Protein AF-A0A2D6KXF8-F1 (afdb_monomer_lite)

Radius of gyration: 16.81 Å; chains: 1; bounding box: 40×32×51 Å

Structure (mmCIF, N/CA/C/O backbone):
data_AF-A0A2D6KXF8-F1
#
_entry.id   AF-A0A2D6KXF8-F1
#
loop_
_atom_site.group_PDB
_atom_site.id
_atom_site.type_symbol
_atom_site.label_atom_id
_atom_site.label_alt_id
_atom_site.label_comp_id
_atom_site.label_asym_id
_atom_site.label_entity_id
_atom_site.label_seq_id
_atom_site.pdbx_PDB_ins_code
_atom_site.Cartn_x
_atom_site.Cartn_y
_atom_site.Cartn_z
_atom_site.occupancy
_atom_site.B_iso_or_equiv
_atom_site.auth_seq_id
_atom_site.auth_comp_id
_atom_site.auth_asym_id
_atom_site.auth_atom_id
_atom_site.pdbx_PDB_model_num
ATOM 1 N N . MET A 1 1 ? -4.894 -1.654 5.250 1.00 91.00 1 MET A N 1
ATOM 2 C CA . MET A 1 1 ? -4.889 -2.608 4.113 1.00 91.00 1 MET A CA 1
ATOM 3 C C . MET A 1 1 ? -5.127 -1.904 2.787 1.00 91.00 1 MET A C 1
ATOM 5 O O . MET A 1 1 ? -4.535 -2.337 1.811 1.00 91.00 1 MET A O 1
ATOM 9 N N . GLU A 1 2 ? -5.926 -0.832 2.756 1.00 94.56 2 GLU A N 1
ATOM 10 C CA . GLU A 1 2 ? -6.183 -0.013 1.559 1.00 94.56 2 GLU A CA 1
ATOM 11 C C . GLU A 1 2 ? -4.880 0.413 0.838 1.00 94.56 2 GLU A C 1
ATOM 13 O O . GLU A 1 2 ? -4.693 -0.007 -0.299 1.00 94.56 2 GLU A O 1
ATOM 18 N N . ALA A 1 3 ? -3.908 1.024 1.529 1.00 96.62 3 ALA A N 1
ATOM 19 C CA . ALA A 1 3 ? -2.596 1.355 0.950 1.00 96.62 3 ALA A CA 1
ATOM 20 C C . ALA A 1 3 ? -1.910 0.210 0.176 1.00 96.62 3 ALA A C 1
ATOM 22 O O . ALA A 1 3 ? -1.259 0.437 -0.842 1.00 96.62 3 ALA A O 1
ATOM 23 N N . ILE A 1 4 ? -2.054 -1.044 0.628 1.00 97.69 4 ILE A N 1
ATOM 24 C CA . ILE A 1 4 ? -1.449 -2.198 -0.056 1.00 97.69 4 ILE A CA 1
ATOM 25 C C . ILE A 1 4 ? -2.150 -2.460 -1.394 1.00 97.69 4 ILE A C 1
ATOM 27 O O . ILE A 1 4 ? -1.491 -2.716 -2.401 1.00 97.69 4 ILE A O 1
ATOM 31 N N . VAL A 1 5 ? -3.481 -2.356 -1.413 1.00 97.31 5 VAL A N 1
ATOM 32 C CA . VAL A 1 5 ? -4.299 -2.455 -2.629 1.00 97.31 5 VAL A CA 1
ATOM 33 C C . VAL A 1 5 ? -3.955 -1.316 -3.592 1.00 97.31 5 VAL A C 1
ATOM 35 O O . VAL A 1 5 ? -3.778 -1.562 -4.785 1.00 97.31 5 VAL A O 1
ATOM 38 N N . MET A 1 6 ? -3.775 -0.094 -3.082 1.00 96.81 6 MET A N 1
ATOM 39 C CA . MET A 1 6 ? -3.382 1.048 -3.905 1.00 96.81 6 MET A CA 1
ATOM 40 C C . MET A 1 6 ? -2.006 0.840 -4.548 1.00 96.81 6 MET A C 1
ATOM 42 O O . MET A 1 6 ? -1.862 1.038 -5.754 1.00 96.81 6 MET A O 1
ATOM 46 N N . VAL A 1 7 ? -1.003 0.371 -3.794 1.00 96.94 7 VAL A N 1
ATOM 47 C CA . VAL A 1 7 ? 0.328 0.067 -4.350 1.00 96.94 7 VAL A CA 1
ATOM 48 C C . VAL A 1 7 ? 0.261 -1.040 -5.400 1.00 96.94 7 VAL A C 1
ATOM 50 O O . VAL A 1 7 ? 0.891 -0.904 -6.447 1.00 96.94 7 VAL A O 1
ATOM 53 N N . LEU A 1 8 ? -0.515 -2.105 -5.173 1.00 97.31 8 LEU A N 1
ATOM 54 C CA . LEU A 1 8 ? -0.740 -3.145 -6.183 1.00 97.31 8 LEU A CA 1
ATOM 55 C C . LEU A 1 8 ? -1.314 -2.548 -7.475 1.00 97.31 8 LEU A C 1
ATOM 57 O O . LEU A 1 8 ? -0.841 -2.878 -8.564 1.00 97.31 8 LEU A O 1
ATOM 61 N N . GLY A 1 9 ? -2.273 -1.626 -7.376 1.00 96.50 9 GLY A N 1
ATOM 62 C CA . GLY A 1 9 ? -2.777 -0.859 -8.515 1.00 96.50 9 GLY A CA 1
ATOM 63 C C . GLY A 1 9 ? -1.673 -0.061 -9.211 1.00 96.50 9 GLY A C 1
ATOM 64 O O . GLY A 1 9 ? -1.438 -0.246 -10.408 1.00 96.50 9 GLY A O 1
ATOM 65 N N . VAL A 1 10 ? -0.955 0.773 -8.449 1.00 95.50 10 VAL A N 1
ATOM 66 C CA . VAL A 1 10 ? 0.097 1.681 -8.940 1.00 95.50 10 VAL A CA 1
ATOM 67 C C . VAL A 1 10 ? 1.209 0.942 -9.672 1.00 95.50 10 VAL A C 1
ATOM 69 O O . VAL A 1 10 ? 1.547 1.277 -10.806 1.00 95.50 10 VAL A O 1
ATOM 72 N N . VAL A 1 11 ? 1.743 -0.102 -9.047 1.00 95.38 11 VAL A N 1
ATOM 73 C CA . VAL A 1 11 ? 2.822 -0.924 -9.602 1.00 95.38 11 VAL A CA 1
ATOM 74 C C . VAL A 1 11 ? 2.380 -1.611 -10.896 1.00 95.38 11 VAL A C 1
ATOM 76 O O . VAL A 1 11 ? 3.174 -1.746 -11.827 1.00 95.38 11 VAL A O 1
ATOM 79 N N . THR A 1 12 ? 1.111 -2.017 -10.985 1.00 95.25 12 THR A N 1
ATOM 80 C CA . THR A 1 12 ? 0.591 -2.714 -12.168 1.00 95.25 12 THR A CA 1
ATOM 81 C C . THR A 1 12 ? 0.393 -1.770 -13.342 1.00 95.25 12 THR A C 1
ATOM 83 O O . THR A 1 12 ? 0.830 -2.088 -14.444 1.00 95.25 12 THR A O 1
ATOM 86 N N . TRP A 1 13 ? -0.222 -0.604 -13.148 1.00 93.75 13 TRP A N 1
ATOM 87 C CA . TRP A 1 13 ? -0.467 0.298 -14.275 1.00 93.75 13 TRP A CA 1
ATOM 88 C C . TRP A 1 13 ? 0.814 0.989 -14.756 1.00 93.75 13 TRP A C 1
ATOM 90 O O . TRP A 1 13 ? 1.003 1.152 -15.959 1.00 93.75 13 TRP A O 1
ATOM 100 N N . LEU A 1 14 ? 1.753 1.305 -13.856 1.00 90.56 14 LEU A N 1
ATOM 101 C CA . LEU A 1 14 ? 3.046 1.886 -14.243 1.00 90.56 14 LEU A CA 1
ATOM 102 C C . LEU A 1 14 ? 3.972 0.900 -14.957 1.00 90.56 14 LEU A C 1
ATOM 104 O O . LEU A 1 14 ? 4.920 1.332 -15.614 1.00 90.56 14 LEU A O 1
ATOM 108 N N . SER A 1 15 ? 3.666 -0.401 -14.922 1.00 87.69 15 SER A N 1
ATOM 109 C CA . SER A 1 15 ? 4.339 -1.385 -15.777 1.00 87.69 15 SER A CA 1
ATOM 110 C C . SER A 1 15 ? 4.177 -1.081 -17.274 1.00 87.69 15 SER A C 1
ATOM 112 O O . SER A 1 15 ? 5.049 -1.429 -18.063 1.00 87.69 15 SER A O 1
ATOM 114 N N . VAL A 1 16 ? 3.114 -0.363 -17.663 1.00 87.38 16 VAL A N 1
ATOM 115 C CA . VAL A 1 16 ? 2.833 0.050 -19.050 1.00 87.38 16 VAL A CA 1
ATOM 116 C C . VAL A 1 16 ? 3.787 1.159 -19.538 1.00 87.38 16 VAL A C 1
ATOM 118 O O . VAL A 1 16 ? 3.974 1.335 -20.748 1.00 87.38 16 VAL A O 1
ATOM 121 N N . MET A 1 17 ? 4.395 1.904 -18.606 1.00 84.81 17 MET A N 1
ATOM 122 C CA . MET A 1 17 ? 5.226 3.089 -18.872 1.00 84.81 17 MET A CA 1
ATOM 123 C C . MET A 1 17 ? 6.741 2.827 -18.775 1.00 84.81 17 MET A C 1
ATOM 125 O O . MET A 1 17 ? 7.522 3.708 -19.118 1.00 84.81 17 MET A O 1
ATOM 129 N N . ASP A 1 18 ? 7.155 1.651 -18.288 1.00 85.94 18 ASP A N 1
ATOM 130 C CA . ASP A 1 18 ? 8.551 1.182 -18.153 1.00 85.94 18 ASP A CA 1
ATOM 131 C C . ASP A 1 18 ? 9.550 2.194 -17.531 1.00 85.94 18 ASP A C 1
ATOM 133 O O . ASP A 1 18 ? 10.732 2.233 -17.867 1.00 85.94 18 ASP A O 1
ATOM 137 N N . ASN A 1 19 ? 9.094 3.036 -16.593 1.00 89.62 19 ASN A N 1
ATOM 138 C CA . ASN A 1 19 ? 9.923 4.069 -15.964 1.00 89.62 19 ASN A CA 1
ATOM 139 C C . ASN A 1 19 ? 9.997 3.902 -14.436 1.00 89.62 19 ASN A C 1
ATOM 141 O O . ASN A 1 19 ? 9.037 4.168 -13.710 1.00 89.62 19 ASN A O 1
ATOM 145 N N . LYS A 1 20 ? 11.179 3.510 -13.935 1.00 87.44 20 LYS A N 1
ATOM 146 C CA . LYS A 1 20 ? 11.423 3.286 -12.498 1.00 87.44 20 LYS A CA 1
ATOM 147 C C . LYS A 1 20 ? 11.302 4.563 -11.664 1.00 87.44 20 LYS A C 1
ATOM 149 O O . LYS A 1 20 ? 10.768 4.500 -10.559 1.00 87.44 20 LYS A O 1
ATOM 154 N N . LEU A 1 21 ? 11.793 5.700 -12.165 1.00 90.19 21 LEU A N 1
ATOM 155 C CA . LEU A 1 21 ? 11.696 6.972 -11.445 1.00 90.19 21 LEU A CA 1
ATOM 156 C C . LEU A 1 21 ? 10.227 7.338 -11.249 1.00 90.19 21 LEU A C 1
ATOM 158 O O . LEU A 1 21 ? 9.829 7.619 -10.125 1.00 90.19 21 LEU A O 1
ATOM 162 N N . LEU A 1 22 ? 9.431 7.245 -12.319 1.00 92.50 22 LEU A N 1
ATOM 163 C CA . LEU A 1 22 ? 7.993 7.492 -12.268 1.00 92.50 22 LEU A CA 1
ATOM 164 C C . LEU A 1 22 ? 7.287 6.538 -11.296 1.00 92.50 22 LEU A C 1
ATOM 166 O O . LEU A 1 22 ? 6.427 6.977 -10.540 1.00 92.50 22 LEU A O 1
ATOM 170 N N . LEU A 1 23 ? 7.668 5.256 -11.265 1.00 92.50 23 LEU A N 1
ATOM 171 C CA . LEU A 1 23 ? 7.116 4.283 -10.318 1.00 92.50 23 LEU A CA 1
ATOM 172 C C . LEU A 1 23 ? 7.372 4.672 -8.857 1.00 92.50 23 LEU A C 1
ATOM 174 O O . LEU A 1 23 ? 6.444 4.708 -8.050 1.00 92.50 23 LEU A O 1
ATOM 178 N N . VAL A 1 24 ? 8.624 4.977 -8.518 1.00 92.81 24 VAL A N 1
ATOM 179 C CA . VAL A 1 24 ? 9.016 5.311 -7.144 1.00 92.81 24 VAL A CA 1
ATOM 180 C C . VAL A 1 24 ? 8.390 6.630 -6.697 1.00 92.81 24 VAL A C 1
ATOM 182 O O . VAL A 1 24 ? 7.833 6.699 -5.601 1.00 92.81 24 VAL A O 1
ATOM 185 N N . THR A 1 25 ? 8.444 7.667 -7.537 1.00 93.31 25 THR A N 1
ATOM 186 C CA . THR A 1 25 ? 7.842 8.965 -7.207 1.00 93.31 25 THR A CA 1
ATOM 187 C C . THR A 1 25 ? 6.330 8.858 -7.073 1.00 93.31 25 THR A C 1
ATOM 189 O O . THR A 1 25 ? 5.783 9.422 -6.130 1.00 93.31 25 THR A O 1
ATOM 192 N N . SER A 1 26 ? 5.663 8.079 -7.932 1.00 93.25 26 SER A N 1
ATOM 193 C CA . SER A 1 26 ? 4.220 7.845 -7.819 1.00 93.25 26 SER A CA 1
ATOM 194 C C . SER A 1 26 ? 3.867 7.221 -6.477 1.00 93.25 26 SER A C 1
ATOM 196 O O . SER A 1 26 ? 3.025 7.763 -5.778 1.00 93.25 26 SER A O 1
ATOM 198 N N . ILE A 1 27 ? 4.538 6.141 -6.064 1.00 95.12 27 ILE A N 1
ATOM 199 C CA . ILE A 1 27 ? 4.227 5.471 -4.790 1.00 95.12 27 ILE A CA 1
ATOM 200 C C . ILE A 1 27 ? 4.418 6.415 -3.596 1.00 95.12 27 ILE A C 1
ATOM 202 O O . ILE A 1 27 ? 3.579 6.437 -2.701 1.00 95.12 27 ILE A O 1
ATOM 206 N N . LEU A 1 28 ? 5.489 7.213 -3.581 1.00 95.31 28 LEU A N 1
ATOM 207 C CA . LEU A 1 28 ? 5.777 8.119 -2.466 1.00 95.31 28 LEU A CA 1
ATOM 208 C C . LEU A 1 28 ? 4.824 9.319 -2.410 1.00 95.31 28 LEU A C 1
ATOM 210 O O . LEU A 1 28 ? 4.306 9.641 -1.342 1.00 95.31 28 LEU A O 1
ATOM 214 N N . VAL A 1 29 ? 4.594 9.985 -3.544 1.00 96.62 29 VAL A N 1
ATOM 215 C CA . VAL A 1 29 ? 3.762 11.197 -3.603 1.00 96.62 29 VAL A CA 1
ATOM 216 C C . VAL A 1 29 ? 2.285 10.847 -3.449 1.00 96.62 29 VAL A C 1
ATOM 218 O O . VAL A 1 29 ? 1.597 11.473 -2.643 1.00 96.62 29 VAL A O 1
ATOM 221 N N . ILE A 1 30 ? 1.811 9.819 -4.164 1.00 95.31 30 ILE A N 1
ATOM 222 C CA . ILE A 1 30 ? 0.442 9.315 -4.007 1.00 95.31 30 ILE A CA 1
ATOM 223 C C . ILE A 1 30 ? 0.257 8.808 -2.580 1.00 95.31 30 ILE A C 1
ATOM 225 O O . ILE A 1 30 ? -0.720 9.178 -1.946 1.00 95.31 30 ILE A O 1
ATOM 229 N N . GLY A 1 31 ? 1.215 8.047 -2.044 1.00 96.06 31 GLY A N 1
ATOM 230 C CA . GLY A 1 31 ? 1.111 7.501 -0.695 1.00 96.06 31 GLY A CA 1
ATOM 231 C C . GLY A 1 31 ? 1.042 8.559 0.405 1.00 96.06 31 GLY A C 1
ATOM 232 O O . GLY A 1 31 ? 0.286 8.404 1.360 1.00 96.06 31 GLY A O 1
ATOM 233 N N . LEU A 1 32 ? 1.782 9.665 0.273 1.00 97.50 32 LEU A N 1
ATOM 234 C CA . LEU A 1 32 ? 1.665 10.792 1.200 1.00 97.50 32 LEU A CA 1
ATOM 235 C C . LEU A 1 32 ? 0.296 11.476 1.086 1.00 97.50 32 LEU A C 1
ATOM 237 O O . LEU A 1 32 ? -0.327 11.774 2.105 1.00 97.50 32 LEU A O 1
ATOM 241 N N . SER A 1 33 ? -0.163 11.727 -0.143 1.00 98.06 33 SER A N 1
ATOM 242 C CA . SER A 1 33 ? -1.453 12.374 -0.398 1.00 98.06 33 SER A CA 1
ATOM 243 C C . SER A 1 33 ? -2.621 11.530 0.115 1.00 98.06 33 SER A C 1
ATOM 245 O O . SER A 1 33 ? -3.499 12.058 0.798 1.00 98.06 33 SER A O 1
ATOM 247 N N . ASP A 1 34 ? -2.591 10.227 -0.152 1.00 97.00 34 ASP A N 1
ATOM 248 C CA . ASP A 1 34 ? -3.581 9.258 0.302 1.00 97.00 34 ASP A CA 1
ATOM 249 C C . ASP A 1 34 ? -3.590 9.129 1.830 1.00 97.00 34 ASP A C 1
ATOM 251 O O . ASP A 1 34 ? -4.647 9.234 2.445 1.00 97.00 34 ASP A O 1
ATOM 255 N N . ALA A 1 35 ? -2.421 9.043 2.476 1.00 97.50 35 ALA A N 1
ATOM 256 C CA . ALA A 1 35 ? -2.347 8.974 3.934 1.00 97.50 35 ALA A CA 1
ATOM 257 C C . ALA A 1 35 ? -3.027 10.168 4.620 1.00 97.50 35 ALA A C 1
ATOM 259 O O . ALA A 1 35 ? -3.710 9.987 5.631 1.00 97.50 35 ALA A O 1
ATOM 260 N N . PHE A 1 36 ? -2.877 11.380 4.076 1.00 97.94 36 PHE A N 1
ATOM 261 C CA . PHE A 1 36 ? -3.596 12.553 4.576 1.00 97.94 36 PHE A CA 1
ATOM 262 C C . PHE A 1 36 ? -5.095 12.493 4.273 1.00 97.94 36 PHE A C 1
ATOM 264 O O . PHE A 1 36 ? -5.896 12.753 5.172 1.00 97.94 36 PHE A O 1
ATOM 271 N N . ALA A 1 37 ? -5.482 12.148 3.042 1.00 97.94 37 ALA A N 1
ATOM 272 C CA . ALA A 1 37 ? -6.885 12.081 2.637 1.00 97.94 37 ALA A CA 1
ATOM 273 C C . ALA A 1 37 ? -7.665 11.030 3.445 1.00 97.94 37 ALA A C 1
ATOM 275 O O . ALA A 1 37 ? -8.734 11.326 3.978 1.00 97.94 37 ALA A O 1
ATOM 276 N N . ASN A 1 38 ? -7.095 9.835 3.609 1.00 96.69 38 ASN A N 1
ATOM 277 C CA . ASN A 1 38 ? -7.664 8.745 4.390 1.00 96.69 38 ASN A CA 1
ATOM 278 C C . ASN A 1 38 ? -7.762 9.108 5.880 1.00 96.69 38 ASN A C 1
ATOM 280 O O . ASN A 1 38 ? -8.800 8.899 6.503 1.00 96.69 38 ASN A O 1
ATOM 284 N N . ALA A 1 39 ? -6.727 9.730 6.457 1.00 97.69 39 ALA A N 1
ATOM 285 C CA . ALA A 1 39 ? -6.781 10.186 7.845 1.00 97.69 39 ALA A CA 1
ATOM 286 C C . ALA A 1 39 ? -7.850 11.265 8.065 1.00 97.69 39 ALA A C 1
ATOM 288 O O . ALA A 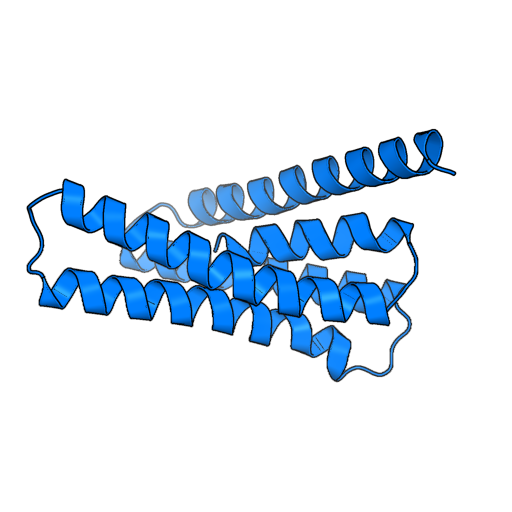1 39 ? -8.577 11.204 9.053 1.00 97.69 39 ALA A O 1
ATOM 289 N N . ALA A 1 40 ? -7.984 12.222 7.143 1.00 97.62 40 ALA A N 1
ATOM 290 C CA . ALA A 1 40 ? -9.020 13.247 7.211 1.00 97.62 40 ALA A CA 1
ATOM 291 C C . ALA A 1 40 ? -10.430 12.648 7.082 1.00 97.62 40 ALA A C 1
ATOM 293 O O . ALA A 1 40 ? -11.312 12.988 7.868 1.00 97.62 40 ALA A O 1
ATOM 294 N N . ALA A 1 41 ? -10.639 11.715 6.148 1.00 96.94 41 ALA A N 1
ATOM 295 C CA . ALA A 1 41 ? -11.912 11.008 6.003 1.00 96.94 41 ALA A CA 1
ATOM 296 C C . ALA A 1 41 ? -12.257 10.200 7.264 1.00 96.94 41 ALA A C 1
ATOM 298 O O . ALA A 1 41 ? -13.391 10.242 7.742 1.00 96.94 41 ALA A O 1
ATOM 299 N N . PHE A 1 42 ? -11.262 9.525 7.846 1.00 95.81 42 PHE A N 1
ATOM 300 C CA . PHE A 1 42 ? -11.416 8.791 9.097 1.00 95.81 42 PHE A CA 1
ATOM 301 C C . PHE A 1 42 ? -11.756 9.725 10.270 1.00 95.81 42 PHE A C 1
ATOM 303 O O . PHE A 1 42 ? -12.650 9.418 11.051 1.00 95.81 42 PHE A O 1
ATOM 310 N N . HIS A 1 43 ? -11.107 10.892 10.362 1.00 97.38 43 HIS A N 1
ATOM 311 C CA . HIS A 1 43 ? -11.400 11.911 11.376 1.00 97.38 43 HIS A CA 1
ATOM 312 C C . HIS A 1 43 ? -12.867 12.342 11.343 1.00 97.38 43 HIS A C 1
ATOM 314 O O . HIS A 1 43 ? -13.550 12.291 12.363 1.00 97.38 43 HIS A O 1
ATOM 320 N N . VAL A 1 44 ? -13.353 12.713 10.155 1.00 97.19 44 VAL A N 1
ATOM 321 C CA . VAL A 1 44 ? -14.739 13.153 9.964 1.00 97.19 44 VAL A CA 1
ATOM 322 C C . VAL A 1 44 ? -15.713 12.020 10.289 1.00 97.19 44 VAL A C 1
ATOM 324 O O . VAL A 1 44 ? -16.710 12.256 10.966 1.00 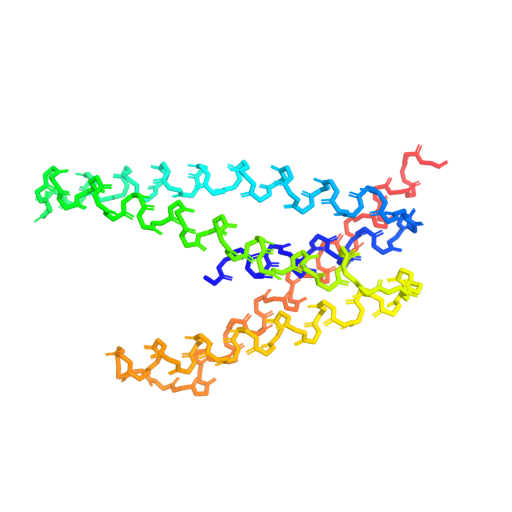97.19 44 VAL A O 1
ATOM 327 N N . SER A 1 45 ? -15.414 10.783 9.874 1.00 96.00 45 SER A N 1
ATOM 328 C CA . SER A 1 45 ? -16.241 9.616 10.207 1.00 96.00 45 SER A CA 1
ATOM 329 C C . SER A 1 45 ? -16.402 9.461 11.724 1.00 96.00 45 SER A C 1
ATOM 331 O O . SER A 1 45 ? -17.523 9.359 12.219 1.00 96.00 45 SER A O 1
ATOM 333 N N . GLU A 1 46 ? -15.303 9.530 12.476 1.00 96.38 46 GLU A N 1
ATOM 334 C CA . GLU A 1 46 ? -15.309 9.406 13.938 1.00 96.38 46 GLU A CA 1
ATOM 335 C C . GLU A 1 46 ? -16.028 10.574 14.641 1.00 96.38 46 GLU A C 1
ATOM 337 O O . GLU A 1 46 ? -16.738 10.357 15.626 1.00 96.38 46 GLU A O 1
ATOM 342 N N . GLU A 1 47 ? -15.898 11.809 14.136 1.00 95.31 47 GLU A N 1
ATOM 343 C CA . GLU A 1 47 ? -16.652 12.968 14.643 1.00 95.31 47 GLU A CA 1
ATOM 344 C C . GLU A 1 47 ? -18.165 12.790 14.452 1.00 95.31 47 GLU A C 1
ATOM 346 O O . GLU A 1 47 ? -18.943 13.092 15.361 1.00 95.31 47 GLU A O 1
ATOM 351 N N . THR A 1 48 ? -18.590 12.256 13.301 1.00 95.44 48 THR A N 1
ATOM 352 C CA . THR A 1 48 ? -20.017 12.056 12.996 1.00 95.44 48 THR A CA 1
ATOM 353 C C . THR A 1 48 ? -20.670 10.940 13.805 1.00 95.44 48 THR A C 1
ATOM 355 O O . THR A 1 48 ? -21.881 10.979 14.020 1.00 95.44 48 THR A O 1
ATOM 358 N N . GLU A 1 49 ? -19.901 9.970 14.309 1.00 94.19 49 GLU A N 1
ATOM 359 C CA . GLU A 1 49 ? -20.454 8.917 15.163 1.00 94.19 49 GLU A CA 1
ATOM 360 C C . GLU A 1 49 ? -20.899 9.436 16.535 1.00 94.19 49 GLU A C 1
ATOM 362 O O . GLU A 1 49 ? -21.748 8.813 17.170 1.00 94.19 49 GLU A O 1
ATOM 367 N N . THR A 1 50 ? -20.367 10.571 17.007 1.00 90.38 50 THR A N 1
ATOM 368 C CA . THR A 1 50 ? -20.679 11.194 18.315 1.00 90.38 50 THR A CA 1
ATOM 369 C C . THR A 1 50 ? -20.494 10.279 19.541 1.00 90.38 50 THR A C 1
ATOM 371 O O . THR A 1 50 ? -20.986 10.575 20.628 1.00 90.38 50 THR A O 1
ATOM 374 N N . LYS A 1 51 ? -19.755 9.171 19.390 1.00 93.56 51 LYS A N 1
ATOM 375 C CA . LYS A 1 51 ? -19.466 8.188 20.455 1.00 93.56 51 LYS A CA 1
ATOM 376 C C . LYS A 1 51 ? -18.088 8.352 21.089 1.00 93.56 51 LYS A C 1
ATOM 378 O O . LYS A 1 51 ? -17.876 7.879 22.203 1.00 93.56 51 LYS A O 1
ATOM 383 N N . HIS A 1 52 ? -17.155 8.983 20.382 1.00 93.06 52 HIS A N 1
ATOM 384 C CA . HIS A 1 52 ? -15.753 9.070 20.778 1.00 93.06 52 HIS A CA 1
ATOM 385 C C . HIS A 1 52 ? -15.399 10.462 21.296 1.00 93.06 52 HIS A C 1
ATOM 387 O O . HIS A 1 52 ? -15.892 11.484 20.819 1.00 93.06 52 HIS A O 1
ATOM 393 N N . SER A 1 53 ? -14.520 10.515 22.293 1.00 95.12 53 SER A N 1
ATOM 394 C CA . SER A 1 53 ? -14.005 11.781 22.804 1.00 95.12 53 SER A CA 1
ATOM 395 C C . SER A 1 53 ? -13.081 12.443 21.779 1.00 95.12 53 SER A C 1
ATOM 397 O O . SER A 1 53 ? -12.352 11.772 21.049 1.00 95.12 53 SER A O 1
ATOM 399 N N . LYS A 1 54 ? -12.993 13.778 21.795 1.00 94.25 54 LYS A N 1
ATOM 400 C CA . LYS A 1 54 ? -12.085 14.536 20.910 1.00 94.25 54 LYS A CA 1
ATOM 401 C C . LYS A 1 54 ? -10.639 14.014 20.931 1.00 94.25 54 LYS A C 1
ATOM 403 O O . LYS A 1 54 ? -9.943 14.030 19.919 1.00 94.25 54 LYS A O 1
ATOM 408 N N . LYS A 1 55 ? -10.174 13.535 22.091 1.00 96.00 55 LYS A N 1
ATOM 409 C CA . LYS A 1 55 ? -8.829 12.970 22.254 1.00 96.00 55 LYS A CA 1
ATOM 410 C C . LYS A 1 55 ? -8.670 11.622 21.545 1.00 96.00 55 LYS A C 1
ATOM 412 O O . LYS A 1 55 ? -7.602 11.366 20.993 1.00 96.00 55 LYS A O 1
ATOM 417 N N . GLU A 1 56 ? -9.689 10.768 21.581 1.00 95.75 56 GLU A N 1
ATOM 418 C CA . GLU A 1 56 ? -9.699 9.491 20.859 1.00 95.75 56 GLU A CA 1
ATOM 419 C C . GLU A 1 56 ? -9.720 9.726 19.353 1.00 95.75 56 GLU A C 1
ATOM 421 O O . GLU A 1 56 ? -8.873 9.174 18.661 1.00 95.75 56 GLU A O 1
ATOM 426 N N . ILE A 1 57 ? -10.567 10.642 18.875 1.00 96.94 57 ILE A N 1
ATOM 427 C CA . ILE A 1 57 ? -10.669 10.997 17.453 1.00 96.94 57 ILE A CA 1
ATOM 428 C C . ILE A 1 57 ? -9.303 11.429 16.897 1.00 96.94 57 ILE A C 1
ATOM 430 O O . ILE A 1 57 ? -8.828 10.889 15.896 1.00 96.94 57 ILE A O 1
ATOM 434 N N . ILE A 1 58 ? -8.612 12.354 17.576 1.00 96.56 58 ILE A N 1
ATOM 435 C CA . ILE A 1 58 ? -7.278 12.819 17.154 1.00 96.56 58 ILE A CA 1
ATOM 436 C C . ILE A 1 58 ? -6.263 11.668 17.150 1.00 96.56 58 ILE A C 1
ATOM 438 O O . ILE A 1 58 ? -5.464 11.554 16.221 1.00 96.56 58 ILE A O 1
ATOM 442 N N . ARG A 1 59 ? -6.286 10.793 18.163 1.00 97.12 59 ARG A N 1
ATOM 443 C CA . ARG A 1 59 ? -5.376 9.638 18.226 1.00 97.12 59 ARG A CA 1
ATOM 444 C C . ARG A 1 59 ? -5.625 8.664 17.082 1.00 97.12 59 ARG A C 1
ATOM 446 O O . ARG A 1 59 ? -4.668 8.287 16.411 1.00 97.12 59 ARG A O 1
ATOM 453 N N . SER A 1 60 ? -6.877 8.293 16.834 1.00 96.19 60 SER A N 1
ATOM 454 C CA . SER A 1 60 ? -7.235 7.382 15.747 1.00 96.19 60 SER A CA 1
ATOM 455 C C . SER A 1 60 ? -6.882 7.974 14.381 1.00 96.19 60 SER A C 1
ATOM 457 O O . SER A 1 60 ? -6.355 7.267 13.529 1.00 96.19 60 SER A O 1
ATOM 459 N N . THR A 1 61 ? -7.044 9.289 14.210 1.00 97.19 61 THR A N 1
ATOM 460 C CA . THR A 1 61 ? -6.621 10.020 13.002 1.00 97.19 61 THR A CA 1
ATOM 461 C C . THR A 1 61 ? -5.112 9.921 12.776 1.00 97.19 61 THR A C 1
ATOM 463 O O . THR A 1 61 ? -4.667 9.566 11.685 1.00 97.19 61 THR A O 1
ATOM 466 N N . LEU A 1 62 ? -4.306 10.182 13.813 1.00 97.75 62 LEU A N 1
ATOM 467 C CA . LEU A 1 62 ? -2.845 10.081 13.728 1.00 97.75 62 LEU A CA 1
ATOM 468 C C . LEU A 1 62 ? -2.381 8.644 13.462 1.00 97.75 62 LEU A C 1
ATOM 470 O O . LEU A 1 62 ? -1.451 8.440 12.683 1.00 97.75 62 LEU A O 1
ATOM 474 N N . PHE A 1 63 ? -3.032 7.645 14.066 1.00 96.94 63 PHE A N 1
ATOM 475 C CA . PHE A 1 63 ? -2.742 6.239 13.782 1.00 96.94 63 PHE A CA 1
ATOM 476 C C . PHE A 1 63 ? -3.154 5.832 12.365 1.00 96.94 63 PHE A C 1
ATOM 478 O O . PHE A 1 63 ? -2.421 5.077 11.729 1.00 96.94 63 PHE A O 1
ATOM 485 N N . CYS A 1 64 ? -4.267 6.355 11.845 1.00 96.62 64 CYS A N 1
ATOM 486 C CA . CYS A 1 64 ? -4.694 6.137 10.464 1.00 96.62 64 CYS A CA 1
ATOM 487 C C . CYS A 1 64 ? -3.669 6.714 9.475 1.00 96.62 64 CYS A C 1
ATOM 489 O O . CYS A 1 64 ? -3.187 5.992 8.597 1.00 96.62 64 CYS A O 1
ATOM 491 N N . PHE A 1 65 ? -3.252 7.970 9.678 1.00 97.94 65 PHE A N 1
ATOM 492 C CA . PHE A 1 65 ? -2.197 8.607 8.886 1.00 97.94 65 PHE A CA 1
ATOM 493 C C . PHE A 1 65 ? -0.899 7.796 8.938 1.00 97.94 65 PHE A C 1
ATOM 495 O O . PHE A 1 65 ? -0.375 7.381 7.905 1.00 97.94 65 PHE A O 1
ATOM 502 N N . GLY A 1 66 ? -0.400 7.530 10.149 1.00 97.50 66 GLY A N 1
ATOM 503 C CA . GLY A 1 66 ? 0.863 6.829 10.354 1.00 97.50 66 GLY A CA 1
ATOM 504 C C . GLY A 1 66 ? 0.844 5.417 9.774 1.00 97.50 66 GLY A C 1
ATOM 505 O O . GLY A 1 66 ? 1.781 5.028 9.085 1.00 97.50 66 GLY A O 1
ATOM 506 N N . GLY A 1 67 ? -0.237 4.664 9.985 1.00 96.12 67 GLY A N 1
ATOM 507 C CA . GLY A 1 67 ? -0.401 3.320 9.433 1.00 96.12 67 GLY A CA 1
ATOM 508 C C . GLY A 1 67 ? -0.410 3.309 7.905 1.00 96.12 67 GLY A C 1
ATOM 509 O O . GLY A 1 67 ? 0.267 2.480 7.296 1.00 96.12 67 GLY A O 1
ATOM 510 N N . THR A 1 68 ? -1.122 4.248 7.283 1.00 96.44 68 THR A N 1
ATOM 511 C CA . THR A 1 68 ? -1.200 4.369 5.819 1.00 96.44 68 THR A CA 1
ATOM 512 C C . THR A 1 68 ? 0.160 4.768 5.242 1.00 96.44 68 THR A C 1
ATOM 514 O O . THR A 1 68 ? 0.725 4.034 4.430 1.00 96.44 68 THR A O 1
ATOM 517 N N . PHE A 1 69 ? 0.761 5.850 5.748 1.00 96.81 69 PHE A N 1
ATOM 518 C CA . PHE A 1 69 ? 2.051 6.360 5.279 1.00 96.81 69 PHE A CA 1
ATOM 519 C C . PHE A 1 69 ? 3.193 5.346 5.451 1.00 96.81 69 PHE A C 1
ATOM 521 O O . PHE A 1 69 ? 3.963 5.105 4.519 1.00 96.81 69 PHE A O 1
ATOM 528 N N . LEU A 1 70 ? 3.286 4.692 6.616 1.00 97.12 70 LEU A N 1
ATOM 529 C CA . LEU A 1 70 ? 4.301 3.663 6.858 1.00 97.12 70 LEU A CA 1
ATOM 530 C C . LEU A 1 70 ? 4.109 2.446 5.950 1.00 97.12 70 LEU A C 1
ATOM 532 O O . LEU A 1 70 ? 5.098 1.859 5.520 1.00 97.12 70 LEU A O 1
ATOM 536 N N . THR A 1 71 ? 2.869 2.079 5.615 1.00 97.00 71 THR A N 1
ATOM 537 C CA . THR A 1 71 ? 2.608 0.969 4.685 1.00 97.00 71 THR A CA 1
ATOM 538 C C . THR A 1 71 ? 3.165 1.274 3.293 1.00 97.00 71 THR A C 1
ATOM 540 O O . THR A 1 71 ? 3.855 0.429 2.721 1.00 97.00 71 THR A O 1
ATOM 543 N N . PHE A 1 72 ? 2.958 2.490 2.774 1.00 97.19 72 PHE A N 1
ATOM 544 C CA . PHE A 1 72 ? 3.606 2.936 1.534 1.00 97.19 72 PHE A CA 1
ATOM 545 C C . PHE A 1 72 ? 5.135 2.911 1.646 1.00 97.19 72 PHE A C 1
ATOM 547 O O . PHE A 1 72 ? 5.813 2.388 0.759 1.00 97.19 72 PHE A O 1
ATOM 554 N N . GLY A 1 73 ? 5.677 3.413 2.760 1.00 96.12 73 GLY A N 1
ATOM 555 C CA . GLY A 1 73 ? 7.114 3.411 3.032 1.00 96.12 73 GLY A CA 1
ATOM 556 C C . GLY A 1 73 ? 7.728 2.009 3.054 1.00 96.12 73 GLY A C 1
ATOM 557 O O . GLY A 1 73 ? 8.808 1.803 2.514 1.00 96.12 73 GLY A O 1
ATOM 558 N N . VAL A 1 74 ? 7.034 1.018 3.616 1.00 96.62 74 VAL A N 1
ATOM 559 C CA . VAL A 1 74 ? 7.483 -0.382 3.610 1.00 96.62 74 VAL A CA 1
ATOM 560 C C . VAL A 1 74 ? 7.429 -0.967 2.197 1.00 96.62 74 VAL A C 1
ATOM 562 O O . VAL A 1 74 ? 8.380 -1.614 1.762 1.00 96.62 74 VAL A O 1
ATOM 565 N N . LEU A 1 75 ? 6.351 -0.720 1.450 1.00 96.44 75 LEU A N 1
ATOM 566 C CA . LEU A 1 75 ? 6.147 -1.306 0.122 1.00 96.44 75 LEU A CA 1
ATOM 567 C C . LEU A 1 75 ? 7.042 -0.716 -0.974 1.00 96.44 75 LEU A C 1
ATOM 569 O O . LEU A 1 75 ? 7.275 -1.383 -1.983 1.00 96.44 75 LEU A O 1
ATOM 573 N N . VAL A 1 76 ? 7.578 0.494 -0.790 1.00 95.94 76 VAL A N 1
ATOM 574 C CA . VAL A 1 76 ? 8.549 1.076 -1.730 1.00 95.94 76 VAL A CA 1
ATOM 575 C C . VAL A 1 76 ? 9.966 0.509 -1.541 1.00 95.94 76 VAL A C 1
ATOM 577 O O . VAL A 1 76 ? 10.783 0.599 -2.457 1.00 95.94 76 VAL A O 1
ATOM 580 N N . LEU A 1 77 ? 10.274 -0.124 -0.397 1.00 95.38 77 LEU A N 1
ATOM 581 C CA . LEU A 1 77 ? 11.626 -0.617 -0.087 1.00 95.38 77 LEU A CA 1
ATOM 582 C C . LEU A 1 77 ? 12.213 -1.564 -1.145 1.00 95.38 77 LEU A C 1
ATOM 584 O O . LEU A 1 77 ? 13.366 -1.342 -1.525 1.00 95.38 77 LEU A O 1
ATOM 588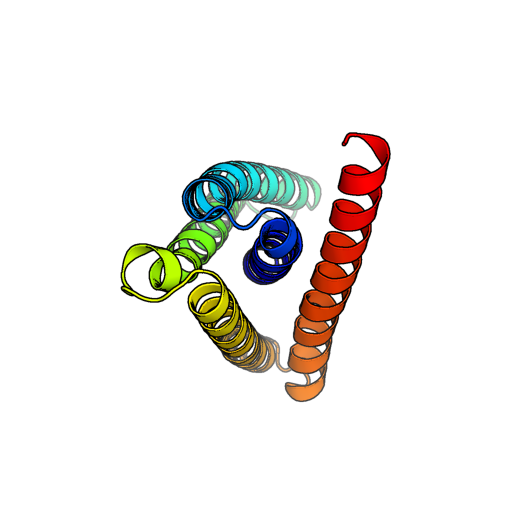 N N . PRO A 1 78 ? 11.482 -2.567 -1.683 1.00 93.38 78 PRO A N 1
ATOM 589 C CA . PRO A 1 78 ? 12.027 -3.422 -2.736 1.00 93.38 78 PRO A CA 1
ATOM 590 C C . PRO A 1 78 ? 12.478 -2.623 -3.964 1.00 93.38 78 PRO A C 1
ATOM 592 O O . PRO A 1 78 ? 13.492 -2.953 -4.570 1.00 93.38 78 PRO A O 1
ATOM 595 N N . LEU A 1 79 ? 11.773 -1.539 -4.304 1.00 93.19 79 LEU A N 1
ATOM 596 C CA . LEU A 1 79 ? 12.078 -0.701 -5.466 1.00 93.19 79 LEU A CA 1
ATOM 597 C C . LEU A 1 79 ? 13.328 0.164 -5.254 1.00 93.19 79 LEU A C 1
ATOM 599 O O . LEU A 1 79 ? 14.077 0.402 -6.207 1.00 93.19 79 LEU A O 1
ATOM 603 N N . LEU A 1 80 ? 13.544 0.638 -4.024 1.00 93.62 80 LEU A N 1
ATOM 604 C CA . LEU A 1 80 ? 14.672 1.502 -3.668 1.00 93.62 80 LEU A CA 1
ATOM 605 C C . LEU A 1 80 ? 15.965 0.718 -3.437 1.00 93.62 80 LEU A C 1
ATOM 607 O O . LEU A 1 80 ? 17.028 1.169 -3.854 1.00 93.62 80 LEU A O 1
ATOM 611 N N . LEU A 1 81 ? 15.877 -0.435 -2.771 1.00 93.94 81 LEU A N 1
ATOM 612 C CA . LEU A 1 81 ? 17.050 -1.136 -2.246 1.00 93.94 81 LEU A CA 1
ATOM 613 C C . LEU A 1 81 ? 17.579 -2.231 -3.175 1.00 93.94 81 LEU A C 1
ATOM 615 O O . LEU A 1 81 ? 18.764 -2.556 -3.113 1.00 93.94 81 LEU A O 1
ATOM 619 N N . LEU A 1 82 ? 16.728 -2.824 -4.018 1.00 94.31 82 LEU A N 1
ATOM 620 C CA . LEU A 1 82 ? 17.135 -3.962 -4.839 1.00 94.31 82 LEU A CA 1
ATOM 621 C C . LEU A 1 82 ? 17.672 -3.514 -6.214 1.00 94.31 82 LEU A C 1
ATOM 623 O O . LEU A 1 82 ? 17.008 -2.744 -6.919 1.00 94.31 82 LEU A O 1
ATOM 627 N N . PRO A 1 83 ? 18.831 -4.035 -6.656 1.00 91.19 83 PRO A N 1
ATOM 628 C CA . PRO A 1 83 ? 19.460 -3.669 -7.925 1.00 91.19 83 PRO A CA 1
ATOM 629 C C . PRO A 1 83 ? 18.941 -4.514 -9.106 1.00 91.19 83 PRO A C 1
ATOM 631 O O . PRO A 1 83 ? 19.717 -4.965 -9.945 1.00 91.19 83 PRO A O 1
ATOM 634 N N . PHE A 1 84 ? 17.631 -4.773 -9.174 1.00 92.00 84 PHE A N 1
ATOM 635 C CA . PHE A 1 84 ? 17.023 -5.548 -10.264 1.00 92.00 84 PHE A CA 1
ATOM 636 C C . PHE A 1 84 ? 16.392 -4.652 -11.340 1.00 92.00 84 PHE A C 1
ATOM 638 O O . PHE A 1 84 ? 16.106 -3.475 -11.111 1.00 92.00 84 PHE A O 1
ATOM 645 N N . GLY A 1 85 ? 16.134 -5.230 -12.519 1.00 90.19 85 GLY A N 1
ATOM 646 C CA . GLY A 1 85 ? 15.358 -4.577 -13.578 1.00 90.19 85 GLY A CA 1
ATOM 647 C C . GLY A 1 85 ? 13.902 -4.327 -13.166 1.00 90.19 85 GLY A C 1
ATOM 648 O O . GLY A 1 85 ? 13.361 -5.030 -12.310 1.00 90.19 85 GLY A O 1
ATOM 649 N N . LEU A 1 86 ? 13.249 -3.344 -13.799 1.00 89.56 86 LEU A N 1
ATOM 650 C CA . LEU A 1 86 ? 11.916 -2.866 -13.406 1.00 89.56 86 LEU A CA 1
ATOM 651 C C . LEU A 1 86 ? 10.865 -3.983 -13.358 1.00 89.56 86 LEU A C 1
ATOM 653 O O . LEU A 1 86 ? 10.117 -4.080 -12.390 1.00 89.56 86 LEU A O 1
ATOM 657 N N . ARG A 1 87 ? 10.854 -4.881 -14.348 1.00 91.12 87 ARG A N 1
ATOM 658 C CA . ARG A 1 87 ? 9.930 -6.024 -14.382 1.00 91.12 87 ARG A CA 1
ATOM 659 C C . ARG A 1 87 ? 10.093 -6.952 -13.174 1.00 91.12 87 ARG A C 1
ATOM 661 O O . ARG A 1 87 ? 9.104 -7.369 -12.579 1.00 91.12 87 ARG A O 1
ATOM 668 N N . THR A 1 88 ? 11.332 -7.257 -12.794 1.00 93.69 88 THR A N 1
ATOM 669 C CA . THR A 1 88 ? 11.627 -8.095 -11.623 1.00 93.69 88 THR A CA 1
ATOM 670 C C . THR A 1 88 ? 11.229 -7.383 -10.335 1.00 93.69 88 THR A C 1
ATOM 672 O O . TH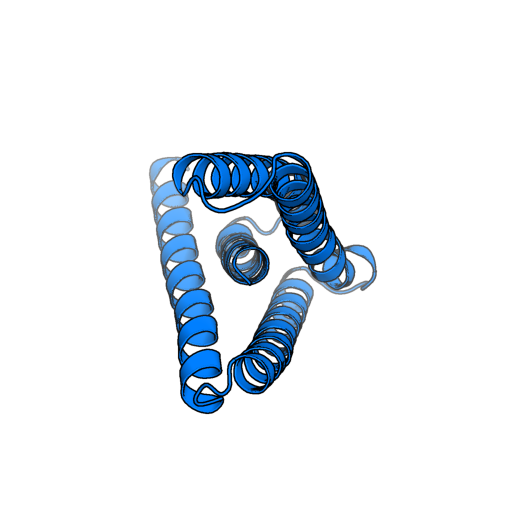R A 1 88 ? 10.623 -7.994 -9.461 1.00 93.69 88 THR A O 1
ATOM 675 N N . LEU A 1 89 ? 11.507 -6.081 -10.240 1.00 94.19 89 LEU A N 1
ATOM 676 C CA . LEU A 1 89 ? 11.104 -5.250 -9.107 1.00 94.19 89 LEU A CA 1
ATOM 677 C C . LEU A 1 89 ? 9.582 -5.221 -8.924 1.00 94.19 89 LEU A C 1
ATOM 679 O O . LEU A 1 89 ? 9.106 -5.416 -7.812 1.00 94.19 89 LEU A O 1
ATOM 683 N N . ILE A 1 90 ? 8.825 -5.063 -10.013 1.00 93.69 90 ILE A N 1
ATOM 684 C CA . ILE A 1 90 ? 7.357 -5.112 -10.016 1.00 93.69 90 ILE A CA 1
ATOM 685 C C . ILE A 1 90 ? 6.851 -6.438 -9.440 1.00 93.69 90 ILE A C 1
ATOM 687 O O . ILE A 1 90 ? 5.995 -6.425 -8.558 1.00 93.69 90 ILE A O 1
ATOM 691 N N . ILE A 1 91 ? 7.402 -7.570 -9.892 1.00 95.50 91 ILE A N 1
ATOM 692 C CA . ILE A 1 91 ? 7.012 -8.903 -9.405 1.00 95.50 91 ILE A CA 1
ATOM 693 C C . ILE A 1 91 ? 7.334 -9.051 -7.915 1.00 95.50 91 ILE A C 1
ATOM 695 O O . ILE A 1 91 ? 6.490 -9.515 -7.151 1.00 95.50 91 ILE A O 1
ATOM 699 N N . ILE A 1 92 ? 8.527 -8.633 -7.484 1.00 96.50 92 ILE A N 1
ATOM 700 C CA . ILE A 1 92 ? 8.930 -8.703 -6.073 1.00 96.50 92 ILE A CA 1
ATOM 701 C C . ILE A 1 92 ? 7.997 -7.853 -5.206 1.00 96.50 92 ILE A C 1
ATOM 703 O O . ILE A 1 92 ? 7.507 -8.345 -4.192 1.00 96.50 92 ILE A O 1
ATOM 707 N N . THR A 1 93 ? 7.709 -6.610 -5.606 1.00 96.06 93 THR A N 1
ATOM 708 C CA . THR A 1 93 ? 6.782 -5.733 -4.878 1.00 96.06 93 THR A CA 1
ATOM 709 C C . THR A 1 93 ? 5.374 -6.323 -4.831 1.00 96.06 93 THR A C 1
ATOM 711 O O . THR A 1 93 ? 4.735 -6.264 -3.785 1.00 96.06 93 THR A O 1
ATOM 714 N N . TRP A 1 94 ? 4.910 -6.954 -5.912 1.00 97.12 94 TRP A N 1
ATOM 715 C CA . TRP A 1 94 ? 3.634 -7.670 -5.946 1.00 97.12 94 TRP A CA 1
ATOM 716 C C . TRP A 1 94 ? 3.572 -8.812 -4.933 1.00 97.12 94 TRP A C 1
ATOM 718 O O . TRP A 1 94 ? 2.652 -8.869 -4.120 1.00 97.12 94 TRP A O 1
ATOM 728 N N . VAL A 1 95 ? 4.563 -9.708 -4.951 1.00 97.62 95 VAL A N 1
ATOM 729 C CA . VAL A 1 95 ? 4.626 -10.829 -4.002 1.00 97.62 95 VAL A CA 1
ATOM 730 C C . VAL A 1 95 ? 4.705 -10.299 -2.573 1.00 97.62 95 VAL A C 1
ATOM 732 O O . VAL A 1 95 ? 3.978 -10.772 -1.702 1.00 97.62 95 VAL A O 1
ATOM 735 N N . PHE A 1 96 ? 5.529 -9.279 -2.338 1.00 97.75 96 PHE A N 1
ATOM 736 C CA . PHE A 1 96 ? 5.679 -8.657 -1.028 1.00 97.75 96 PHE A CA 1
ATOM 737 C C . PHE A 1 96 ? 4.368 -8.039 -0.519 1.00 97.75 96 PHE A C 1
ATOM 739 O O . PHE A 1 96 ? 3.986 -8.265 0.629 1.00 97.75 96 PHE A O 1
ATOM 746 N N . ALA A 1 97 ? 3.632 -7.336 -1.381 1.00 97.62 97 ALA A N 1
ATOM 747 C CA . ALA A 1 97 ? 2.324 -6.770 -1.066 1.00 97.62 97 ALA A CA 1
ATOM 748 C C . ALA A 1 97 ? 1.280 -7.851 -0.740 1.00 97.62 97 ALA A C 1
ATOM 750 O O . ALA A 1 97 ? 0.560 -7.730 0.251 1.00 97.62 97 ALA A O 1
ATOM 751 N N . ILE A 1 98 ? 1.227 -8.940 -1.514 1.00 97.81 98 ILE A N 1
ATOM 752 C CA . ILE A 1 98 ? 0.313 -10.061 -1.245 1.00 97.81 98 ILE A CA 1
ATOM 753 C C . ILE A 1 98 ? 0.650 -10.738 0.087 1.00 97.81 98 ILE A C 1
ATOM 755 O O . ILE A 1 98 ? -0.253 -10.995 0.882 1.00 97.81 98 ILE A O 1
ATOM 759 N N . VAL A 1 99 ? 1.934 -10.974 0.376 1.00 97.88 99 VAL A N 1
ATOM 760 C CA . VAL A 1 99 ? 2.370 -11.502 1.678 1.00 97.88 99 VAL A CA 1
ATOM 761 C C . VAL A 1 99 ? 1.914 -10.578 2.808 1.00 97.88 99 VAL A C 1
ATOM 763 O O . VAL A 1 99 ? 1.354 -11.052 3.796 1.00 97.88 99 VAL A O 1
ATOM 766 N N . LEU A 1 100 ? 2.076 -9.262 2.650 1.00 97.56 100 LEU A N 1
ATOM 767 C CA . LEU A 1 100 ? 1.656 -8.288 3.654 1.00 97.56 100 LEU A CA 1
ATOM 768 C C . LEU A 1 100 ? 0.131 -8.284 3.864 1.00 97.56 100 LEU A C 1
ATOM 770 O O . LEU A 1 100 ? -0.314 -8.231 5.011 1.00 97.56 100 LEU A O 1
ATOM 774 N N . ILE A 1 101 ? -0.669 -8.408 2.795 1.00 97.56 101 ILE A N 1
ATOM 775 C CA . ILE A 1 101 ? -2.131 -8.576 2.893 1.00 97.56 101 ILE A CA 1
ATOM 776 C C . ILE A 1 101 ? -2.472 -9.833 3.688 1.00 97.56 101 ILE A C 1
ATOM 778 O O . ILE A 1 101 ? -3.269 -9.754 4.617 1.00 97.56 101 ILE A O 1
ATOM 782 N N . VAL A 1 102 ? -1.877 -10.981 3.352 1.00 97.44 102 VAL A N 1
ATOM 783 C CA . VAL A 1 102 ? -2.178 -12.255 4.021 1.00 97.44 102 VAL A CA 1
ATOM 784 C C . VAL A 1 102 ? -1.851 -12.175 5.513 1.00 97.44 102 VAL A C 1
ATOM 786 O O . VAL A 1 102 ? -2.681 -12.555 6.338 1.00 97.44 102 VAL A O 1
ATOM 789 N N . LEU A 1 103 ? -0.678 -11.640 5.867 1.00 97.44 103 LEU A N 1
ATOM 790 C CA . LEU A 1 103 ? -0.255 -11.490 7.261 1.00 97.44 103 LEU A CA 1
ATOM 791 C C . LEU A 1 103 ? -1.173 -10.540 8.038 1.00 97.44 103 LEU A C 1
ATOM 793 O O . LEU A 1 103 ? -1.611 -10.867 9.143 1.00 97.44 103 LEU A O 1
ATOM 797 N N . LEU A 1 104 ? -1.495 -9.378 7.464 1.00 96.12 104 LEU A N 1
ATOM 798 C CA . LEU A 1 104 ? -2.316 -8.374 8.136 1.00 96.12 104 LEU A CA 1
ATOM 799 C C . LEU A 1 104 ? -3.784 -8.812 8.241 1.00 96.12 104 LEU A C 1
ATOM 801 O O . LEU A 1 104 ? -4.407 -8.618 9.284 1.00 96.12 104 LEU A O 1
ATOM 805 N N . ALA A 1 105 ? -4.325 -9.457 7.207 1.00 96.25 105 ALA A N 1
ATOM 806 C CA . ALA A 1 105 ? -5.669 -10.018 7.231 1.00 96.25 105 ALA A CA 1
ATOM 807 C C . ALA A 1 105 ? -5.779 -11.180 8.231 1.00 96.25 105 ALA A C 1
ATOM 809 O O . ALA A 1 105 ? -6.752 -11.235 8.979 1.00 96.25 105 ALA A O 1
ATOM 810 N N . ASP A 1 106 ? -4.787 -12.075 8.321 1.00 96.31 106 ASP A N 1
ATOM 811 C CA . ASP A 1 106 ? -4.782 -13.126 9.350 1.00 96.31 106 ASP A CA 1
ATOM 812 C C . ASP A 1 106 ? -4.743 -12.525 10.763 1.00 96.31 106 ASP A C 1
ATOM 814 O O . ASP A 1 106 ? -5.512 -12.936 11.637 1.00 96.31 106 ASP A O 1
ATOM 818 N N . PHE A 1 107 ? -3.901 -11.510 10.978 1.00 96.19 107 PHE A N 1
ATOM 819 C CA . PHE A 1 107 ? -3.812 -10.801 12.252 1.00 96.19 107 PHE A CA 1
ATOM 820 C C . PHE A 1 107 ? -5.151 -10.158 12.647 1.00 96.19 107 PHE A C 1
ATOM 822 O O . PHE A 1 107 ? -5.660 -10.404 13.742 1.00 96.19 107 PHE A O 1
ATOM 829 N N . ILE A 1 108 ? -5.774 -9.406 11.737 1.00 95.06 108 ILE A N 1
ATOM 830 C CA . ILE A 1 108 ? -7.061 -8.738 11.978 1.00 95.06 108 ILE A CA 1
ATOM 831 C C . ILE A 1 108 ? -8.186 -9.756 12.175 1.00 95.06 108 ILE A C 1
ATOM 833 O O . ILE A 1 108 ? -9.015 -9.595 13.071 1.00 95.06 108 ILE A O 1
ATOM 837 N N . ALA A 1 109 ? -8.203 -10.841 11.400 1.00 95.56 109 ALA A N 1
ATOM 838 C CA . ALA A 1 109 ? -9.201 -11.890 11.557 1.00 95.56 109 ALA A CA 1
ATOM 839 C C . ALA A 1 109 ? -9.117 -12.556 12.938 1.00 95.56 109 ALA A C 1
ATOM 841 O O . ALA A 1 109 ? -10.152 -12.869 13.529 1.00 95.56 109 ALA A O 1
ATOM 842 N N . ARG A 1 110 ? -7.907 -12.739 13.487 1.00 94.12 110 ARG A N 1
ATOM 843 C CA . ARG A 1 110 ? -7.713 -13.247 14.855 1.00 94.12 110 ARG A CA 1
ATOM 844 C C . ARG A 1 110 ? -8.202 -12.261 15.908 1.00 94.12 110 ARG A C 1
ATOM 846 O O . ARG A 1 110 ? -8.909 -12.686 16.818 1.00 94.12 110 ARG A O 1
ATOM 853 N N . LEU A 1 111 ? -7.869 -10.977 15.768 1.00 94.50 111 LEU A N 1
ATOM 854 C CA . LEU A 1 111 ? -8.308 -9.929 16.695 1.00 94.50 111 LEU A CA 1
ATOM 855 C C . LEU A 1 111 ? -9.836 -9.808 16.740 1.00 94.50 111 LEU A C 1
ATOM 857 O O . LEU A 1 111 ? -10.425 -9.774 17.817 1.00 94.50 111 LEU A O 1
ATOM 861 N N . ASN A 1 112 ? -10.480 -9.833 15.573 1.00 92.19 112 ASN A N 1
ATOM 862 C CA . ASN A 1 112 ? -11.922 -9.622 15.438 1.00 92.19 112 ASN A CA 1
ATOM 863 C C . ASN A 1 112 ? -12.743 -10.923 15.465 1.00 92.19 112 ASN A C 1
ATOM 865 O O . ASN A 1 112 ? -13.942 -10.893 15.194 1.00 92.19 112 ASN A O 1
ATOM 869 N N . LYS A 1 113 ? -12.118 -12.077 15.759 1.00 91.44 113 LYS A N 1
ATOM 870 C CA . LYS A 1 113 ? -12.745 -13.418 15.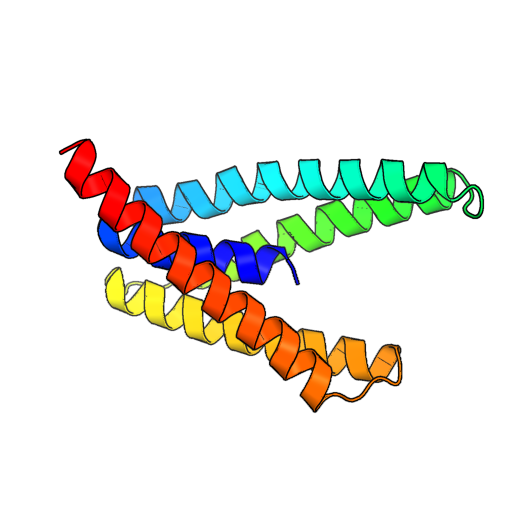740 1.00 91.44 113 LYS A CA 1
ATOM 871 C C . LYS A 1 113 ? -13.503 -13.725 14.435 1.00 91.44 113 LYS A C 1
ATOM 873 O O . LYS A 1 113 ? -14.517 -14.423 14.434 1.00 91.44 113 LYS A O 1
ATOM 878 N N . GLN A 1 114 ? -13.006 -13.214 13.312 1.00 90.62 114 GLN A N 1
ATOM 879 C CA . GLN A 1 114 ? -13.577 -13.438 11.987 1.00 90.62 114 GLN A CA 1
ATOM 880 C C . GLN A 1 114 ? -12.982 -14.688 11.322 1.00 90.62 114 GLN A C 1
ATOM 882 O O . GLN A 1 114 ? -11.923 -15.198 11.699 1.00 90.62 114 GLN A O 1
ATOM 887 N N . LYS A 1 115 ? -13.657 -15.190 10.282 1.00 94.25 115 LYS A N 1
ATOM 888 C CA . LYS A 1 115 ? -13.147 -16.303 9.469 1.00 94.25 115 LYS A CA 1
ATOM 889 C C . LYS A 1 115 ? -11.918 -15.842 8.674 1.00 94.25 115 LYS A C 1
ATOM 891 O O . LYS A 1 115 ? -12.060 -15.121 7.692 1.00 94.25 115 LYS A O 1
ATOM 896 N N . ARG A 1 116 ? -10.729 -16.315 9.066 1.00 94.38 116 ARG A N 1
ATOM 897 C CA . ARG A 1 116 ? -9.421 -15.956 8.472 1.00 94.38 116 ARG A CA 1
ATOM 898 C C . ARG A 1 116 ? -9.390 -16.054 6.952 1.00 94.38 116 ARG A C 1
ATOM 900 O O . ARG A 1 116 ? -9.068 -15.081 6.284 1.00 94.38 116 ARG A O 1
ATOM 907 N N . VAL A 1 117 ? -9.777 -17.214 6.417 1.00 94.94 117 VAL A N 1
ATOM 908 C CA . VAL A 1 117 ? -9.756 -17.471 4.969 1.00 94.94 117 VAL A CA 1
ATOM 909 C C . VAL A 1 117 ? -10.640 -16.472 4.229 1.00 94.94 117 VAL A C 1
ATOM 911 O O . VAL A 1 117 ? -10.209 -15.925 3.226 1.00 94.94 117 VAL A O 1
ATOM 914 N N . LYS A 1 118 ? -11.829 -16.162 4.764 1.00 95.12 118 LYS A N 1
ATOM 915 C CA . LYS A 1 118 ? -12.745 -15.193 4.152 1.00 95.12 118 LYS A CA 1
ATOM 916 C C . LYS A 1 118 ? -12.088 -13.815 4.025 1.00 95.12 118 LYS A C 1
ATOM 918 O O . LYS A 1 118 ? -12.061 -13.273 2.928 1.00 95.12 118 LYS A O 1
ATOM 923 N N . LEU A 1 119 ? -11.523 -13.292 5.116 1.00 95.19 119 LEU A N 1
ATOM 924 C CA . LEU A 1 119 ? -10.921 -11.956 5.120 1.00 95.19 119 LEU A CA 1
ATOM 925 C C . LEU A 1 119 ? -9.689 -11.881 4.206 1.00 95.19 119 LEU A C 1
ATOM 927 O O . LEU A 1 119 ? -9.538 -10.929 3.446 1.00 95.19 119 LEU A O 1
ATOM 931 N N . ILE A 1 120 ? -8.831 -12.907 4.233 1.00 96.56 120 ILE A N 1
ATOM 932 C CA . ILE A 1 120 ? -7.672 -12.996 3.332 1.00 96.56 120 ILE A CA 1
ATOM 933 C C . ILE A 1 120 ? -8.135 -12.991 1.872 1.00 96.56 120 ILE A C 1
ATOM 935 O O . ILE A 1 120 ? -7.619 -12.215 1.070 1.00 96.56 120 ILE A O 1
ATOM 939 N N . THR A 1 121 ? -9.117 -13.828 1.523 1.00 96.62 121 THR A N 1
ATOM 940 C CA . THR A 1 121 ? -9.630 -13.909 0.152 1.00 96.62 121 THR A CA 1
ATOM 941 C C . THR A 1 121 ? -10.256 -12.591 -0.297 1.00 96.62 121 THR A C 1
ATOM 943 O O . THR A 1 121 ? -9.999 -12.180 -1.423 1.00 96.62 121 THR A O 1
ATOM 946 N N . GLU A 1 122 ? -11.011 -11.898 0.560 1.00 96.12 122 GLU A N 1
ATOM 947 C CA . GLU A 1 122 ? -11.606 -10.592 0.240 1.00 96.12 122 GLU A CA 1
ATOM 948 C C . GLU A 1 122 ? -10.543 -9.550 -0.131 1.00 96.12 122 GLU A C 1
ATOM 950 O O . GLU A 1 122 ? -10.632 -8.937 -1.196 1.00 96.12 122 GLU A O 1
ATOM 955 N N . TYR A 1 123 ? -9.506 -9.381 0.695 1.00 96.69 123 TYR A N 1
ATOM 956 C CA . TYR A 1 123 ? -8.480 -8.366 0.436 1.00 96.69 123 TYR A CA 1
ATOM 957 C C . TYR A 1 123 ? -7.527 -8.733 -0.702 1.00 96.69 123 TYR A C 1
ATOM 959 O O . TYR A 1 123 ? -7.132 -7.852 -1.465 1.00 96.69 123 TYR A O 1
ATOM 967 N N . VAL A 1 124 ? -7.179 -10.014 -0.862 1.00 97.44 124 VAL A N 1
ATOM 968 C CA . VAL A 1 124 ? -6.390 -10.466 -2.019 1.00 97.44 124 VAL A CA 1
ATOM 969 C C . VAL A 1 124 ? -7.179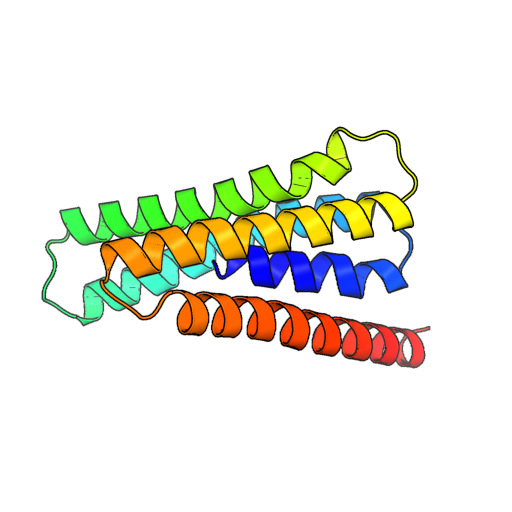 -10.250 -3.311 1.00 97.44 124 VAL A C 1
ATOM 971 O O . VAL A 1 124 ? -6.627 -9.723 -4.276 1.00 97.44 124 VAL A O 1
ATOM 974 N N . LEU A 1 125 ? -8.471 -10.597 -3.328 1.00 97.62 125 LEU A N 1
ATOM 975 C CA . LEU A 1 125 ? -9.328 -10.397 -4.496 1.00 97.62 125 LEU A CA 1
ATOM 976 C C . LEU A 1 125 ? -9.480 -8.909 -4.828 1.00 97.62 125 LEU A C 1
ATOM 978 O O . LEU A 1 125 ? -9.337 -8.544 -5.991 1.00 97.62 125 LEU A O 1
ATOM 982 N N . LEU A 1 126 ? -9.699 -8.051 -3.826 1.00 97.31 126 LEU A N 1
ATOM 983 C CA . LEU A 1 126 ? -9.719 -6.593 -3.998 1.00 97.31 126 LEU A CA 1
ATOM 984 C C . LEU A 1 126 ? -8.426 -6.078 -4.638 1.00 97.31 126 LEU A C 1
ATOM 986 O O . LEU A 1 126 ? -8.490 -5.333 -5.613 1.00 97.31 126 LEU A O 1
ATOM 990 N N . GLY A 1 127 ? -7.267 -6.516 -4.134 1.00 97.06 127 GLY A N 1
ATOM 991 C CA . GLY A 1 127 ? -5.959 -6.186 -4.703 1.00 97.06 127 GLY A CA 1
ATOM 992 C C . GLY A 1 127 ? -5.859 -6.545 -6.184 1.00 97.06 127 GLY A C 1
ATOM 993 O O . GLY A 1 127 ? -5.539 -5.694 -7.010 1.00 97.06 127 GLY A O 1
ATOM 994 N N . VAL A 1 128 ? -6.205 -7.787 -6.533 1.00 97.25 128 VAL A N 1
ATOM 995 C CA . VAL A 1 128 ? -6.163 -8.275 -7.920 1.00 97.25 128 VAL A CA 1
ATOM 996 C C . VAL A 1 128 ? -7.131 -7.505 -8.820 1.00 97.25 128 VAL A C 1
ATOM 998 O O . VAL A 1 128 ? -6.742 -7.085 -9.908 1.00 97.25 128 VAL A O 1
ATOM 1001 N N . VAL A 1 129 ? -8.373 -7.292 -8.379 1.00 98.00 129 VAL A N 1
ATOM 1002 C CA . VAL A 1 129 ? -9.390 -6.571 -9.157 1.00 98.00 129 VAL A CA 1
ATOM 1003 C C . VAL A 1 129 ? -8.936 -5.141 -9.442 1.00 98.00 129 VAL A C 1
ATOM 1005 O O . VAL A 1 129 ? -8.953 -4.723 -10.598 1.00 98.00 129 VAL A O 1
ATOM 1008 N N . VAL A 1 130 ? -8.475 -4.410 -8.422 1.00 97.75 130 VAL A N 1
ATOM 1009 C CA . VAL A 1 130 ? -7.980 -3.035 -8.592 1.00 97.75 130 VAL A CA 1
ATOM 1010 C C . VAL A 1 130 ? -6.798 -3.002 -9.557 1.00 97.75 130 VAL A C 1
ATOM 1012 O O . VAL A 1 130 ? -6.799 -2.202 -10.489 1.00 97.75 130 VAL A O 1
ATOM 1015 N N . SER A 1 131 ? -5.830 -3.907 -9.413 1.00 96.94 131 SER A N 1
ATOM 1016 C CA . SER A 1 131 ? -4.691 -3.990 -10.329 1.00 96.94 131 SER A CA 1
ATOM 1017 C C . SER A 1 131 ? -5.085 -4.212 -11.785 1.00 96.94 131 SER A C 1
ATOM 1019 O O . SER A 1 131 ? -4.548 -3.545 -12.670 1.00 96.94 131 SER A O 1
ATOM 1021 N N . VAL A 1 132 ? -6.023 -5.127 -12.040 1.00 97.69 132 VAL A N 1
ATOM 1022 C CA . VAL A 1 132 ? -6.516 -5.415 -13.393 1.00 97.69 132 VAL A CA 1
ATOM 1023 C C . VAL A 1 132 ? -7.212 -4.188 -13.985 1.00 97.69 132 VAL A C 1
ATOM 1025 O O . VAL A 1 132 ? -6.927 -3.811 -15.122 1.00 97.69 132 VAL A O 1
ATOM 1028 N N . LEU A 1 133 ? -8.076 -3.526 -13.210 1.00 98.00 133 LEU A N 1
ATOM 1029 C CA . LEU A 1 133 ? -8.771 -2.315 -13.652 1.00 98.00 133 LEU A CA 1
ATOM 1030 C C . LEU A 1 133 ? -7.789 -1.175 -13.955 1.00 98.00 133 LEU A C 1
ATOM 1032 O O . LEU A 1 133 ? -7.890 -0.547 -15.009 1.00 98.00 133 LEU A O 1
ATOM 1036 N N . CYS A 1 134 ? -6.808 -0.940 -13.080 1.00 96.75 134 CYS A N 1
ATOM 1037 C CA . CYS A 1 134 ? -5.787 0.085 -13.288 1.00 96.75 134 CYS A CA 1
ATOM 1038 C C . CYS A 1 134 ? -4.929 -0.196 -14.532 1.00 96.75 134 CYS A C 1
ATOM 1040 O O . CYS A 1 134 ? -4.629 0.733 -15.281 1.00 96.75 134 CYS A O 1
ATOM 1042 N N . TYR A 1 135 ? -4.561 -1.458 -14.781 1.00 96.38 135 TYR A N 1
ATOM 1043 C CA . TYR A 1 135 ? -3.805 -1.848 -15.974 1.00 96.38 135 TYR A CA 1
ATOM 1044 C C . TYR A 1 135 ? -4.560 -1.514 -17.263 1.00 96.38 135 TYR A C 1
ATOM 1046 O O . TYR A 1 135 ? -4.029 -0.821 -18.130 1.00 96.38 135 TYR A O 1
ATOM 1054 N N . PHE A 1 136 ? -5.813 -1.966 -17.375 1.00 96.56 136 PHE A N 1
ATOM 1055 C CA . PHE A 1 136 ? -6.612 -1.725 -18.576 1.00 96.56 136 PHE A CA 1
ATOM 1056 C C . PHE A 1 136 ? -6.911 -0.245 -18.787 1.00 96.56 136 PHE A C 1
ATOM 1058 O O . PHE A 1 136 ? -6.891 0.221 -19.925 1.00 96.56 136 PHE A O 1
ATOM 1065 N N . LEU A 1 137 ? -7.143 0.507 -17.708 1.00 96.69 137 LEU A N 1
ATOM 1066 C CA . LEU A 1 137 ? -7.341 1.947 -17.801 1.00 96.69 137 LEU A CA 1
ATOM 1067 C C . LEU A 1 137 ? -6.086 2.656 -18.328 1.00 96.69 137 LEU A C 1
ATOM 1069 O O . LEU A 1 137 ? -6.195 3.494 -19.219 1.00 96.69 137 LEU A O 1
ATOM 1073 N N . ALA A 1 138 ? -4.897 2.308 -17.829 1.00 94.81 138 ALA A N 1
ATOM 1074 C CA . ALA A 1 138 ? -3.651 2.906 -18.308 1.00 94.81 138 ALA A CA 1
ATOM 1075 C C . ALA A 1 138 ? -3.354 2.555 -19.770 1.00 94.81 138 ALA A C 1
ATOM 1077 O O . ALA A 1 138 ? -2.965 3.430 -20.541 1.00 94.81 138 ALA A O 1
ATOM 1078 N N . GLU A 1 139 ? -3.587 1.305 -20.171 1.00 94.44 139 GLU A N 1
ATOM 1079 C CA . GLU A 1 139 ? -3.440 0.870 -21.562 1.00 94.44 139 GLU A CA 1
ATOM 1080 C C . GLU A 1 139 ? -4.416 1.609 -22.495 1.00 94.44 139 GLU A C 1
ATOM 1082 O O . GLU A 1 139 ? -4.031 2.045 -23.581 1.00 94.44 139 GLU A O 1
ATOM 1087 N N . LEU A 1 140 ? -5.665 1.810 -22.060 1.00 95.75 140 LEU A N 1
ATOM 1088 C CA . LEU A 1 140 ? -6.658 2.586 -22.802 1.00 95.75 140 LEU A CA 1
ATOM 1089 C C . LEU A 1 140 ? -6.215 4.044 -22.971 1.00 95.75 140 LEU A C 1
ATOM 1091 O O . LEU A 1 140 ? -6.219 4.559 -24.086 1.00 95.75 140 LEU A O 1
ATOM 1095 N N . VAL A 1 141 ? -5.806 4.701 -21.883 1.00 94.88 141 VAL A N 1
ATOM 1096 C CA . VAL A 1 141 ? -5.355 6.100 -21.917 1.00 94.88 141 VAL A CA 1
ATOM 1097 C C . VAL A 1 141 ? -4.122 6.255 -22.804 1.00 94.88 141 VAL A C 1
ATOM 1099 O O . VAL A 1 141 ? -4.073 7.179 -23.612 1.00 94.88 141 VAL A O 1
ATOM 1102 N N . LYS A 1 142 ? -3.159 5.329 -22.722 1.00 92.56 142 LYS A N 1
ATOM 1103 C CA . LYS A 1 142 ? -1.961 5.342 -23.570 1.00 92.56 142 LYS A CA 1
ATOM 1104 C C . LYS A 1 142 ? -2.308 5.342 -25.058 1.00 92.56 142 LYS A C 1
ATOM 1106 O O . LYS A 1 142 ? -1.703 6.106 -25.790 1.00 92.56 142 LYS A O 1
ATOM 1111 N N . ARG A 1 143 ? -3.298 4.551 -25.488 1.00 92.62 143 ARG A N 1
ATOM 1112 C CA . ARG A 1 143 ? -3.750 4.486 -26.894 1.00 92.62 143 ARG A CA 1
ATOM 1113 C C . ARG A 1 143 ? -4.507 5.723 -27.374 1.00 92.62 143 ARG A C 1
ATOM 1115 O O . ARG A 1 143 ? -4.632 5.922 -28.574 1.00 92.62 143 ARG A O 1
ATOM 1122 N N . ILE A 1 144 ? -5.103 6.482 -26.455 1.00 95.44 144 ILE A N 1
ATOM 1123 C CA . ILE A 1 144 ? -5.868 7.692 -26.787 1.00 95.44 144 ILE A CA 1
ATOM 1124 C C . ILE A 1 144 ? -4.940 8.906 -26.878 1.00 95.44 144 ILE A C 1
ATOM 1126 O O . ILE A 1 144 ? -5.173 9.797 -27.689 1.00 95.44 144 ILE A O 1
ATOM 1130 N N . VAL A 1 145 ? -3.927 8.965 -26.011 1.00 93.44 145 VAL A N 1
ATOM 1131 C CA . VAL A 1 145 ? -3.069 10.146 -25.842 1.00 93.44 145 VAL A CA 1
ATOM 1132 C C . VAL A 1 145 ? -1.788 10.077 -26.684 1.00 93.44 145 VAL A C 1
ATOM 1134 O O . VAL A 1 145 ? -1.257 11.131 -27.033 1.00 93.44 145 VAL A O 1
ATOM 1137 N N . VAL A 1 146 ? -1.286 8.875 -26.994 1.00 82.94 146 VAL A N 1
ATOM 1138 C CA . VAL A 1 146 ? -0.068 8.632 -27.795 1.00 82.94 146 VAL A CA 1
ATOM 1139 C C . VAL A 1 146 ? -0.442 8.013 -29.132 1.00 82.94 146 VAL A C 1
ATOM 1141 O O . VAL A 1 146 ? 0.076 8.512 -30.154 1.00 82.94 146 VAL A O 1
#

Foldseek 3Di:
DVLLLVLLQLLLQCVVVQDLVCSLCCLQVVLLVCLLVQLVVQLVVVVVVVPDDPVVSVVVSVCSSCVSNVVSVVLCCLSPPPPDGSVVSSVVSNVVSLVVLLVVLQVVCVVVVHDSVVSSCVVVVSSVVSNVVSNVVSVVVVVVPD

Secondary structure (DSSP, 8-state):
-HHHHHHHHHHHHHTTTT-HHHHHHHHHHHHHHHHHHHHHHHHHHHHHH--S-HHHHHHHHHHHHHHHHHHHHHHHHHHHH----HHHHHHHHHHHHHHHHHHHHHHHHHHTT--HHHHHHHHHHHHHHHHHHHHHHHHHHHHHH-

Sequence (146 aa):
MEAIVMVLGVVTWLSVMDNKLLLVTSILVIGLSDAFANAAAFHVSEETETKHSKKEIIRSTLFCFGGTFLTFGVLVLPLLLLPFGLRTLIIITWVFAIVLIVLLADFIARLNKQKRVKLITEYVLLGVVVSVLCYFLAELVKRIVV

pLDDT: mean 95.12, std 2.8, range [82.94, 98.06]